Protein AF-A0A8H7EQF3-F1 (afdb_monomer)

Solvent-accessible surface area (backbone atoms only — not comparable to full-atom values): 12140 Å² total; per-residue (Å²): 138,87,85,81,88,79,87,83,80,88,86,84,87,80,86,74,84,78,80,74,85,72,78,84,71,79,76,75,72,82,80,76,74,78,85,70,60,71,65,60,58,51,53,53,58,68,66,58,78,75,72,80,76,78,84,76,86,76,83,73,84,68,79,76,74,74,71,75,77,72,74,62,64,40,78,34,61,59,63,44,91,59,38,65,74,70,53,60,59,74,91,61,88,68,81,68,72,68,86,88,62,79,80,84,77,78,70,81,83,76,74,84,77,82,78,64,86,75,76,59,67,35,64,18,30,70,60,57,76,56,50,28,73,65,71,72,52,78,92,41,31,29,29,64,67,49,60,58,44,50,78,70,34,64,79,48,67,69,36,92,62,49,61,77,87,73,75,75,75,78,74,81,125

pLDDT: mean 71.24, std 16.47, range [46.72, 96.62]

Foldseek 3Di:
DDDDDDDDDDDDDDPDPPPDPDPDDPPDDPPPPPPDDVVVVVVVVVPPCPPPPDDPDPPPPDPPPPPPPPLQFDFFAAPQPCCCVLPVDPPDPPPVPPPDDDPPDDDPPPPPPPDDPPSPGARWHFDPPLCCVVRVDHRGTHHPSCNVVLLVDCSNVVDPSHDHPDDPPPPPD

Structure (mmCIF, N/CA/C/O backbone):
data_AF-A0A8H7EQF3-F1
#
_entry.id   AF-A0A8H7EQF3-F1
#
loop_
_atom_site.group_PDB
_atom_site.id
_atom_site.type_symbol
_atom_site.label_atom_id
_atom_site.label_alt_id
_atom_site.label_comp_id
_atom_site.label_asym_id
_atom_site.label_entity_id
_atom_site.label_seq_id
_atom_site.pdbx_PDB_ins_code
_atom_site.Cartn_x
_atom_site.Cartn_y
_atom_site.Cartn_z
_atom_site.occupancy
_atom_site.B_iso_or_equiv
_atom_site.auth_seq_id
_atom_site.auth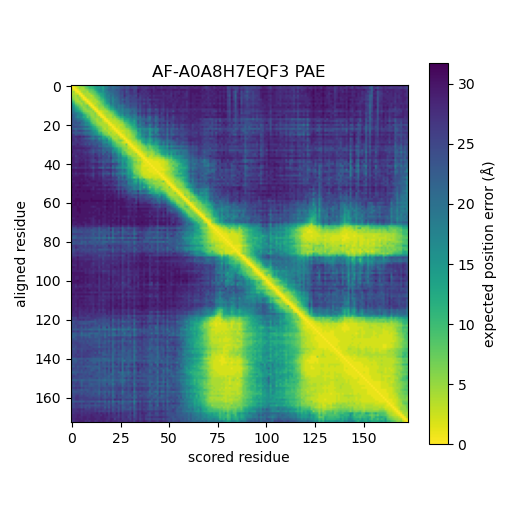_comp_id
_atom_site.auth_asym_id
_atom_site.auth_atom_id
_atom_site.pdbx_PDB_model_num
ATOM 1 N N . MET A 1 1 ? 1.003 -43.505 26.628 1.00 49.62 1 MET A N 1
ATOM 2 C CA . MET A 1 1 ? 1.418 -43.472 25.211 1.00 49.62 1 MET A CA 1
ATOM 3 C C . MET A 1 1 ? 2.391 -42.315 25.064 1.00 49.62 1 MET A C 1
ATOM 5 O O . MET A 1 1 ? 1.965 -41.175 25.166 1.00 49.62 1 MET A O 1
ATOM 9 N N . ALA A 1 2 ? 3.686 -42.621 24.997 1.00 50.00 2 ALA A N 1
ATOM 10 C CA . ALA A 1 2 ? 4.773 -41.649 24.915 1.00 50.00 2 ALA A CA 1
ATOM 11 C C . ALA A 1 2 ? 5.137 -41.437 23.440 1.00 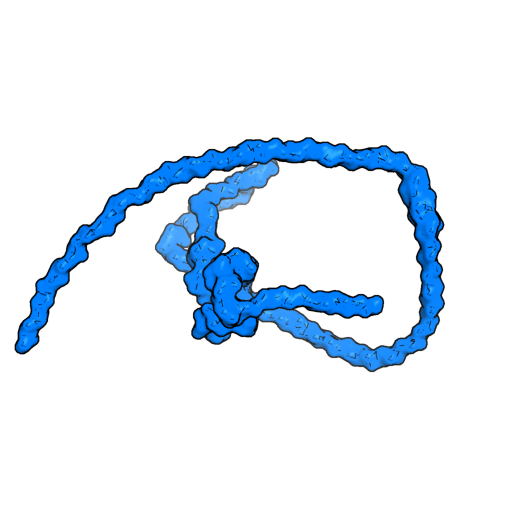50.00 2 ALA A C 1
ATOM 13 O O . ALA A 1 2 ? 5.317 -42.423 22.728 1.00 50.00 2 ALA A O 1
ATOM 14 N N . PHE A 1 3 ? 5.215 -40.184 22.992 1.00 50.00 3 PHE A N 1
ATOM 15 C CA . PHE A 1 3 ? 5.727 -39.831 21.668 1.00 50.00 3 PHE A CA 1
ATOM 16 C C . PHE A 1 3 ? 7.059 -39.106 21.832 1.00 50.00 3 PHE A C 1
ATOM 18 O O . PHE A 1 3 ? 7.161 -38.124 22.563 1.00 50.00 3 PHE A O 1
ATOM 25 N N . THR A 1 4 ? 8.065 -39.680 21.185 1.00 67.81 4 THR A N 1
ATOM 26 C CA . THR A 1 4 ? 9.474 -39.304 21.171 1.00 67.81 4 THR A CA 1
ATOM 27 C C . THR A 1 4 ? 9.726 -38.046 20.348 1.00 67.81 4 THR A C 1
ATOM 29 O O . THR A 1 4 ? 9.224 -37.910 19.232 1.00 67.81 4 THR A O 1
ATOM 32 N N . GLU A 1 5 ? 10.555 -37.168 20.907 1.00 66.50 5 GLU A N 1
ATOM 33 C CA . GLU A 1 5 ? 11.315 -36.135 20.207 1.00 66.50 5 GLU A CA 1
ATOM 34 C C . GLU A 1 5 ? 12.224 -36.800 19.164 1.00 66.50 5 GLU A C 1
ATOM 36 O O . GLU A 1 5 ? 12.899 -37.784 19.471 1.00 66.50 5 GLU A O 1
ATOM 41 N N . GLN A 1 6 ? 12.236 -36.290 17.930 1.00 62.06 6 GLN A N 1
ATOM 42 C CA . GLN A 1 6 ? 13.242 -36.685 16.952 1.00 62.06 6 GLN A CA 1
ATOM 43 C C . GLN A 1 6 ? 13.691 -35.498 16.102 1.00 62.06 6 GLN A C 1
ATOM 45 O O . GLN A 1 6 ? 12.893 -34.740 15.550 1.00 62.06 6 GLN A O 1
ATOM 50 N N . GLU A 1 7 ? 15.010 -35.373 16.096 1.00 61.22 7 GLU A N 1
ATOM 51 C CA . GLU A 1 7 ? 15.887 -34.393 15.480 1.00 61.22 7 GLU A CA 1
ATOM 52 C C . GLU A 1 7 ? 15.731 -34.298 13.957 1.00 61.22 7 GLU A C 1
ATOM 54 O O . GLU A 1 7 ? 15.491 -35.295 13.279 1.00 61.22 7 GLU A O 1
ATOM 59 N N . ALA A 1 8 ? 15.989 -33.105 13.414 1.00 59.69 8 ALA A N 1
ATOM 60 C CA . ALA A 1 8 ? 16.567 -32.949 12.080 1.00 59.69 8 ALA A CA 1
ATOM 61 C C . ALA A 1 8 ? 17.245 -31.575 11.973 1.00 59.69 8 ALA A C 1
ATOM 63 O O . ALA A 1 8 ? 16.662 -30.589 11.516 1.00 59.69 8 ALA A O 1
ATOM 64 N N 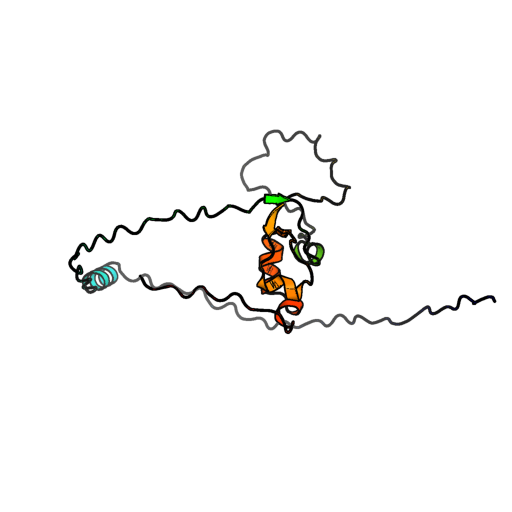. GLU A 1 9 ? 18.490 -31.524 12.444 1.00 61.84 9 GLU A N 1
ATOM 65 C CA . GLU A 1 9 ? 19.468 -30.517 12.047 1.00 61.84 9 GLU A CA 1
ATOM 66 C C . GLU A 1 9 ? 19.897 -30.703 10.583 1.00 61.84 9 GLU A C 1
ATOM 68 O O . GLU A 1 9 ? 19.785 -31.782 10.004 1.00 61.84 9 GLU A O 1
ATOM 73 N N . ALA A 1 10 ? 20.490 -29.628 10.058 1.00 60.91 10 ALA A N 1
ATOM 74 C CA . ALA A 1 10 ? 21.294 -29.541 8.845 1.00 60.91 10 ALA A CA 1
ATOM 75 C C . ALA A 1 10 ? 20.540 -29.637 7.511 1.00 60.91 10 ALA A C 1
ATOM 77 O O . ALA A 1 10 ? 20.104 -30.699 7.086 1.00 60.91 10 ALA A O 1
ATOM 78 N N . ASN A 1 11 ? 20.517 -28.518 6.773 1.00 59.94 11 ASN A N 1
ATOM 79 C CA . ASN A 1 11 ? 21.036 -28.533 5.405 1.00 59.94 11 ASN A CA 1
ATOM 80 C C . ASN A 1 11 ? 21.216 -27.131 4.790 1.00 59.94 11 ASN A C 1
ATOM 82 O O . ASN A 1 11 ? 20.268 -26.385 4.569 1.00 59.94 11 ASN A O 1
ATOM 86 N N . ASN A 1 12 ? 22.466 -26.909 4.383 1.00 58.47 12 ASN A N 1
ATOM 87 C CA . ASN A 1 12 ? 22.882 -26.349 3.098 1.00 58.47 12 ASN A CA 1
ATOM 88 C C . ASN A 1 12 ? 23.274 -24.861 2.992 1.00 58.47 12 ASN A C 1
ATOM 90 O O . ASN A 1 12 ? 22.495 -23.959 2.692 1.00 58.47 12 ASN A O 1
ATOM 94 N N . SER A 1 13 ? 24.583 -24.691 3.182 1.00 59.06 13 SER A N 1
ATOM 95 C CA . SER A 1 13 ? 25.528 -23.846 2.449 1.00 59.06 13 SER A CA 1
ATOM 96 C C . SER A 1 13 ? 25.159 -23.441 1.016 1.00 59.06 13 SER A C 1
ATOM 98 O O . SER A 1 13 ? 24.660 -24.248 0.239 1.00 59.06 13 SER A O 1
ATOM 100 N N . GLY A 1 14 ? 25.604 -22.243 0.618 1.00 52.31 14 GLY A N 1
ATOM 101 C CA . GLY A 1 14 ? 25.948 -21.975 -0.784 1.00 52.31 14 GLY A CA 1
ATOM 102 C C . GLY A 1 14 ? 25.258 -20.781 -1.435 1.00 52.31 14 GLY A C 1
ATOM 103 O O . GLY A 1 14 ? 24.737 -20.914 -2.536 1.00 52.31 14 GLY A O 1
ATOM 104 N N . PHE A 1 15 ? 25.284 -19.598 -0.815 1.00 46.72 15 PHE A N 1
ATOM 105 C CA . PHE A 1 15 ? 25.000 -18.369 -1.562 1.00 46.72 15 PHE A CA 1
ATOM 106 C C . PHE A 1 15 ? 26.279 -17.930 -2.284 1.00 46.72 15 PHE A C 1
ATOM 108 O O . PHE A 1 15 ? 27.111 -17.202 -1.746 1.00 46.72 15 PHE A O 1
ATOM 115 N N . LEU A 1 16 ? 26.462 -18.454 -3.497 1.00 58.66 16 LEU A N 1
ATOM 116 C CA . LEU A 1 16 ? 27.454 -17.961 -4.444 1.00 58.66 16 LEU A CA 1
ATOM 117 C C . LEU A 1 16 ? 27.101 -16.512 -4.798 1.00 58.66 16 LEU A C 1
ATOM 119 O O . LEU A 1 16 ? 26.011 -16.226 -5.294 1.00 58.66 16 LEU A O 1
ATOM 123 N N . ASN A 1 17 ? 28.035 -15.601 -4.535 1.00 49.31 17 ASN A N 1
ATOM 124 C CA . ASN A 1 17 ? 27.988 -14.226 -5.011 1.00 49.31 17 ASN A CA 1
ATOM 125 C C . ASN A 1 17 ? 28.114 -14.241 -6.540 1.00 49.31 17 ASN A C 1
ATOM 127 O O . ASN A 1 17 ? 29.217 -14.274 -7.078 1.00 49.31 17 ASN A O 1
ATOM 131 N N . ALA A 1 18 ? 26.981 -14.255 -7.240 1.00 54.28 18 ALA A N 1
ATOM 132 C CA . ALA A 1 18 ? 26.941 -13.992 -8.669 1.00 54.28 18 ALA A CA 1
ATOM 133 C C . ALA A 1 18 ? 27.216 -12.499 -8.887 1.00 54.28 18 ALA A C 1
ATOM 135 O O . ALA A 1 18 ? 26.337 -11.652 -8.712 1.00 54.28 18 ALA A O 1
ATOM 136 N N . THR A 1 19 ? 28.464 -12.181 -9.217 1.00 60.41 19 THR A N 1
ATOM 137 C CA . THR A 1 19 ? 28.880 -10.880 -9.735 1.00 60.41 19 THR A CA 1
ATOM 138 C C . THR A 1 19 ? 28.151 -10.662 -11.059 1.00 60.41 19 THR A C 1
ATOM 140 O O . THR A 1 19 ? 28.468 -11.287 -12.065 1.00 60.41 19 THR A O 1
ATOM 143 N N . PHE A 1 20 ? 27.101 -9.846 -11.040 1.00 56.44 20 PHE A N 1
ATOM 144 C CA . PHE A 1 20 ? 26.427 -9.403 -12.254 1.00 56.44 20 PHE A CA 1
ATOM 145 C C . PHE A 1 20 ? 27.286 -8.292 -12.862 1.00 56.44 20 PHE A C 1
ATOM 147 O O . PHE A 1 20 ? 27.318 -7.183 -12.327 1.00 56.44 20 PHE A O 1
ATOM 154 N N . ASP A 1 21 ? 27.993 -8.600 -13.948 1.00 61.75 21 ASP A N 1
ATOM 155 C CA . ASP A 1 21 ? 28.553 -7.595 -14.849 1.00 61.75 21 ASP A CA 1
ATOM 156 C C . ASP A 1 21 ? 27.387 -6.781 -15.421 1.00 61.75 21 ASP A C 1
ATOM 158 O O . ASP A 1 21 ? 26.613 -7.249 -16.259 1.00 61.75 21 ASP A O 1
ATOM 162 N N . ILE A 1 22 ? 27.200 -5.576 -14.885 1.00 67.88 22 ILE A N 1
ATOM 163 C CA . ILE A 1 22 ? 26.235 -4.613 -15.406 1.00 67.88 22 ILE A CA 1
ATOM 164 C C . ILE A 1 22 ? 26.918 -3.956 -16.609 1.00 67.88 22 ILE A C 1
ATOM 166 O O . ILE A 1 22 ? 27.929 -3.283 -16.403 1.00 67.88 22 ILE A O 1
ATOM 170 N N . PRO A 1 23 ? 26.406 -4.128 -17.842 1.00 63.78 23 PRO A N 1
ATOM 171 C CA . PRO A 1 23 ? 26.959 -3.436 -18.991 1.00 63.78 23 PRO A CA 1
ATOM 172 C C . PRO A 1 23 ? 26.861 -1.930 -18.753 1.00 63.78 23 PRO A C 1
ATOM 174 O O . PRO A 1 23 ? 25.801 -1.401 -18.403 1.00 63.78 23 PRO A O 1
ATOM 177 N N . GLU A 1 24 ? 28.001 -1.273 -18.915 1.00 64.31 24 GLU A N 1
ATOM 178 C CA . GLU A 1 24 ? 28.181 0.168 -18.880 1.00 64.31 24 GLU A CA 1
ATOM 179 C C . GLU A 1 24 ? 27.306 0.776 -19.985 1.00 64.31 24 GLU A C 1
ATOM 181 O O . GLU A 1 24 ? 27.653 0.792 -21.162 1.00 64.31 24 GLU A O 1
ATOM 186 N N . VAL A 1 25 ? 26.081 1.166 -19.626 1.00 60.94 25 VAL A N 1
ATOM 187 C CA . VAL A 1 25 ? 25.216 1.919 -20.529 1.00 60.94 25 VAL A CA 1
ATOM 188 C C . VAL A 1 25 ? 25.752 3.336 -20.567 1.00 60.94 25 VAL A C 1
ATOM 190 O O . VAL A 1 25 ? 25.573 4.100 -19.617 1.00 60.94 25 VAL A O 1
ATOM 193 N N . ASP A 1 26 ? 26.430 3.656 -21.667 1.00 54.41 26 ASP A N 1
ATOM 194 C CA . ASP A 1 26 ? 26.816 5.010 -22.036 1.00 54.41 26 ASP A CA 1
ATOM 195 C C . ASP A 1 26 ? 25.624 5.940 -21.822 1.00 54.41 26 ASP A C 1
ATOM 197 O O . ASP A 1 26 ? 24.609 5.909 -22.528 1.00 54.41 26 ASP A O 1
ATOM 201 N N . PHE A 1 27 ? 25.733 6.727 -20.754 1.00 57.56 27 PHE A N 1
ATOM 202 C CA . PHE A 1 27 ? 24.752 7.706 -20.344 1.00 57.56 27 PHE A CA 1
ATOM 203 C C . PHE A 1 27 ? 24.655 8.724 -21.473 1.00 57.56 27 PHE A C 1
ATOM 205 O O . PHE A 1 27 ? 25.551 9.548 -21.663 1.00 57.56 27 PHE A O 1
ATOM 212 N N . MET A 1 28 ? 23.590 8.590 -22.268 1.00 58.94 28 MET A N 1
ATOM 213 C CA . MET A 1 28 ? 23.356 9.405 -23.445 1.00 58.94 28 MET A CA 1
ATOM 214 C C . MET A 1 28 ? 23.569 10.881 -23.122 1.00 58.94 28 MET A C 1
ATOM 216 O O . MET A 1 28 ? 22.998 11.432 -22.178 1.00 58.94 28 MET A O 1
ATOM 220 N N . SER A 1 29 ? 24.425 11.457 -23.958 1.00 58.16 29 SER A N 1
ATOM 221 C CA . SER A 1 29 ? 24.794 12.858 -24.075 1.00 58.16 29 SER A CA 1
ATOM 222 C C . SER A 1 29 ? 23.672 13.816 -23.654 1.00 58.16 29 SER A C 1
ATOM 224 O O . SER A 1 29 ? 22.517 13.605 -24.042 1.00 58.16 29 SER A O 1
ATOM 226 N N . PRO A 1 30 ? 23.977 14.887 -22.896 1.00 59.22 30 PRO A N 1
ATOM 227 C CA . PRO A 1 30 ? 22.992 15.895 -22.539 1.00 59.22 30 PRO A CA 1
ATOM 228 C C . PRO A 1 30 ? 22.310 16.396 -23.811 1.00 59.22 30 PRO A C 1
ATOM 230 O O . PRO A 1 30 ? 22.964 16.915 -24.714 1.00 59.22 30 PRO A O 1
ATOM 233 N N . HIS A 1 31 ? 20.992 16.207 -23.880 1.00 53.00 31 HIS A N 1
ATOM 234 C CA . HIS A 1 31 ? 20.152 16.793 -24.913 1.00 53.00 31 HIS A CA 1
ATOM 235 C C . HIS A 1 31 ? 20.404 18.302 -24.910 1.00 53.00 31 HIS A C 1
ATOM 237 O O . HIS A 1 31 ? 19.925 19.029 -24.038 1.00 53.00 31 HIS A O 1
ATOM 243 N N . VAL A 1 32 ? 21.199 18.755 -25.876 1.00 56.03 32 VAL A N 1
ATOM 244 C CA . VAL A 1 32 ? 21.332 20.159 -26.231 1.00 56.03 32 VAL A CA 1
ATOM 245 C C . VAL A 1 32 ? 19.942 20.574 -26.682 1.00 56.03 32 VAL A C 1
ATOM 247 O O . VAL A 1 32 ? 19.474 20.159 -27.739 1.00 56.03 32 VAL A O 1
ATOM 250 N N . ILE A 1 33 ? 19.234 21.305 -25.826 1.00 61.47 33 ILE A N 1
ATOM 251 C CA . ILE A 1 33 ? 18.004 21.981 -26.220 1.00 61.47 33 ILE A CA 1
ATOM 252 C C . ILE A 1 33 ? 18.470 23.066 -27.195 1.00 61.47 33 ILE A C 1
ATOM 254 O O . ILE A 1 33 ? 19.210 23.952 -26.757 1.00 61.47 33 ILE A O 1
ATOM 258 N N . PRO A 1 34 ? 18.136 22.993 -28.497 1.00 62.66 34 PRO A N 1
ATOM 259 C CA . PRO A 1 34 ? 18.471 24.074 -29.406 1.00 62.66 34 PRO A CA 1
ATOM 260 C C . PRO A 1 34 ? 17.803 25.339 -28.866 1.00 62.66 34 PRO A C 1
ATOM 262 O O . PRO A 1 34 ? 16.591 25.359 -28.639 1.00 62.66 34 PRO A O 1
ATOM 265 N N . MET A 1 35 ? 18.608 26.366 -28.587 1.00 56.88 35 MET A N 1
ATOM 266 C CA . MET A 1 35 ? 18.095 27.708 -28.343 1.00 56.88 35 MET A CA 1
ATOM 267 C C . MET A 1 35 ? 17.504 28.192 -29.663 1.00 56.88 35 MET A C 1
ATOM 269 O O . MET A 1 35 ? 18.215 28.733 -30.498 1.00 56.88 35 MET A O 1
ATOM 273 N N . LEU A 1 36 ? 16.228 27.887 -29.885 1.00 59.72 36 LEU A N 1
ATOM 274 C CA . LEU A 1 36 ? 15.469 28.458 -30.986 1.00 59.72 36 LEU A CA 1
ATOM 275 C C . LEU A 1 36 ? 15.313 29.953 -30.714 1.00 59.72 36 LEU A C 1
ATOM 277 O O . LEU A 1 36 ? 14.921 30.352 -29.613 1.00 59.72 36 LEU A O 1
ATOM 281 N N . ASP A 1 37 ? 15.654 30.759 -31.713 1.00 71.12 37 ASP A N 1
ATOM 282 C CA . ASP A 1 37 ? 15.532 32.207 -31.661 1.00 71.12 37 ASP A CA 1
ATOM 283 C C . ASP A 1 37 ? 14.073 32.600 -31.391 1.00 71.12 37 ASP A C 1
ATOM 285 O O . ASP A 1 37 ? 13.129 32.046 -31.960 1.00 71.12 37 ASP A O 1
ATOM 289 N N . ASN A 1 38 ? 13.878 33.563 -30.485 1.00 76.38 38 ASN A N 1
ATOM 290 C CA . ASN A 1 38 ? 12.560 33.927 -29.951 1.00 76.38 38 ASN A CA 1
ATOM 291 C C . ASN A 1 38 ? 11.539 34.347 -31.031 1.00 76.38 38 ASN A C 1
ATOM 293 O O . ASN A 1 38 ? 10.336 34.325 -30.770 1.00 76.38 38 ASN A O 1
ATOM 297 N N . GLU A 1 39 ? 11.986 34.718 -32.232 1.00 80.81 39 GLU A N 1
ATOM 298 C CA . GLU A 1 39 ? 11.110 35.189 -33.308 1.00 80.81 39 GLU A CA 1
ATOM 299 C C . GLU A 1 39 ? 10.338 34.057 -34.007 1.00 80.81 39 GLU A C 1
ATOM 301 O O . GLU A 1 39 ? 9.150 34.222 -34.294 1.00 80.81 39 GLU A O 1
ATOM 306 N N . GLU A 1 40 ? 10.939 32.875 -34.199 1.00 75.56 40 GLU A N 1
ATOM 307 C CA . GLU A 1 40 ? 10.220 31.716 -34.762 1.00 75.56 40 GLU A CA 1
ATOM 308 C C . GLU A 1 40 ? 9.161 31.183 -33.793 1.00 75.56 40 GLU A C 1
ATOM 310 O O . GLU A 1 40 ? 8.074 30.767 -34.195 1.00 75.56 40 GLU A O 1
ATOM 315 N N . PHE A 1 41 ? 9.442 31.237 -32.491 1.00 74.50 41 PHE A N 1
ATOM 316 C CA . PHE A 1 41 ? 8.484 30.795 -31.485 1.00 74.50 41 PHE A CA 1
ATOM 317 C C . PHE A 1 41 ? 7.251 31.713 -31.423 1.00 74.50 41 PHE A C 1
ATOM 319 O O . PHE A 1 41 ? 6.124 31.240 -31.264 1.00 74.50 41 PHE A O 1
ATOM 326 N N . LEU A 1 42 ? 7.440 33.025 -31.602 1.00 75.44 42 LEU A N 1
ATOM 327 C CA . LEU A 1 42 ? 6.339 33.990 -31.644 1.00 75.44 42 LEU A CA 1
ATOM 328 C C . LEU A 1 42 ? 5.515 33.885 -32.937 1.00 75.44 42 LEU A C 1
ATOM 330 O O . LEU A 1 42 ? 4.290 34.009 -32.878 1.00 75.44 42 LEU A O 1
ATOM 334 N N . SER A 1 43 ? 6.138 33.591 -34.084 1.00 78.81 43 SER A N 1
ATOM 335 C CA . SER A 1 43 ? 5.403 33.361 -35.339 1.00 78.8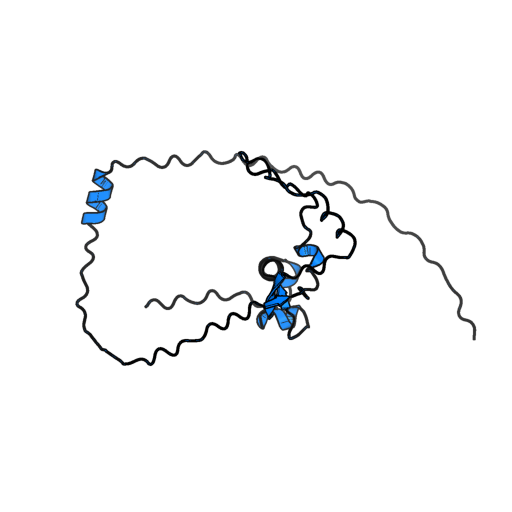1 43 SER A CA 1
ATOM 336 C C . SER A 1 43 ? 4.568 32.072 -35.288 1.00 78.81 43 SER A C 1
ATOM 338 O O . SER A 1 43 ? 3.430 32.041 -35.770 1.00 78.81 43 SER A O 1
ATOM 340 N N . PHE A 1 44 ? 5.074 31.037 -34.609 1.00 76.81 44 PHE A N 1
ATOM 341 C CA . PHE A 1 44 ? 4.336 29.803 -34.354 1.00 76.81 44 PHE A CA 1
ATOM 342 C C . PHE A 1 44 ? 3.117 30.035 -33.451 1.00 76.81 44 PHE A C 1
ATOM 344 O O . PHE A 1 44 ? 2.022 29.567 -33.765 1.00 76.81 44 PHE A O 1
ATOM 351 N N . LEU A 1 45 ? 3.267 30.803 -32.365 1.00 74.56 45 LEU A N 1
ATOM 352 C CA . LEU A 1 45 ? 2.140 31.160 -31.494 1.00 74.56 45 LEU A CA 1
ATOM 353 C C . LEU A 1 45 ? 1.097 32.037 -32.202 1.00 74.56 45 LEU A C 1
ATOM 355 O O . LEU A 1 45 ? -0.092 31.877 -31.946 1.00 74.56 45 LEU A O 1
ATOM 359 N N . SER A 1 46 ? 1.526 32.913 -33.111 1.00 74.88 46 SER A N 1
ATOM 360 C CA . SER A 1 46 ? 0.640 33.726 -33.957 1.00 74.88 46 SER A CA 1
ATOM 361 C C . SER A 1 46 ? -0.160 32.881 -34.961 1.00 74.88 46 SER A C 1
ATOM 363 O O . SER A 1 46 ? -1.311 33.187 -35.258 1.00 74.88 46 SER A O 1
ATOM 365 N N . SER A 1 47 ? 0.417 31.773 -35.440 1.00 77.25 47 SER A N 1
ATOM 366 C CA . SER A 1 47 ? -0.232 30.866 -36.402 1.00 77.25 47 SER A CA 1
ATOM 367 C C . SER A 1 47 ? -1.239 29.901 -35.758 1.00 77.25 47 SER A C 1
ATOM 369 O O . SER A 1 47 ? -2.006 29.239 -36.460 1.00 77.25 47 SER A O 1
ATOM 371 N N . LEU A 1 48 ? -1.259 29.801 -34.425 1.00 75.50 48 LEU A N 1
ATOM 372 C CA . LEU A 1 48 ? -2.284 29.076 -33.677 1.00 75.50 48 LEU A CA 1
ATOM 373 C C . LEU A 1 48 ? -3.559 29.922 -33.627 1.00 75.50 48 LEU A C 1
ATOM 375 O O . LEU A 1 48 ? -3.848 30.609 -32.649 1.00 75.50 48 LEU A O 1
ATOM 379 N N . ASP A 1 49 ? -4.328 29.832 -34.707 1.00 61.34 49 ASP A N 1
ATOM 380 C CA . ASP A 1 49 ? -5.632 30.463 -34.878 1.00 61.34 49 ASP A CA 1
ATOM 381 C C . ASP A 1 49 ? -6.671 29.780 -33.959 1.00 61.34 49 ASP A C 1
ATOM 383 O O . ASP A 1 49 ? -7.481 28.936 -34.356 1.00 61.34 49 ASP A O 1
ATOM 387 N N . ILE A 1 50 ? -6.584 30.073 -32.657 1.00 70.19 50 ILE A N 1
ATOM 388 C CA . ILE A 1 50 ? -7.537 29.618 -31.642 1.00 70.19 50 ILE A CA 1
ATOM 389 C C . ILE A 1 50 ? -8.781 30.487 -31.789 1.00 70.19 50 ILE A C 1
ATOM 391 O O . ILE A 1 50 ? -8.959 31.496 -31.108 1.00 70.19 50 ILE A O 1
ATOM 395 N N . GLN A 1 51 ? -9.652 30.071 -32.702 1.00 58.06 51 GLN A N 1
ATOM 396 C CA . GLN A 1 51 ? -10.989 30.624 -32.862 1.00 58.06 51 GLN A CA 1
ATOM 397 C C . GLN A 1 51 ? -11.703 30.656 -31.494 1.00 58.06 51 GLN A C 1
ATOM 399 O O . GLN A 1 51 ? -11.914 29.593 -30.893 1.00 58.06 51 GLN A O 1
ATOM 404 N N . PRO A 1 52 ? -12.104 31.835 -30.977 1.00 52.47 52 PRO A N 1
ATOM 405 C CA . PRO A 1 52 ? -12.917 31.915 -29.775 1.00 52.47 52 PRO A CA 1
ATOM 406 C C . PRO A 1 52 ? -14.300 31.349 -30.103 1.00 52.47 52 PRO A C 1
ATOM 408 O O . PRO A 1 52 ? -15.137 31.996 -30.729 1.00 52.47 52 PRO A O 1
ATOM 411 N N . MET A 1 53 ? -14.534 30.098 -29.707 1.00 56.19 53 MET A N 1
ATOM 412 C CA . MET A 1 53 ? -15.844 29.467 -29.819 1.00 56.19 53 MET A CA 1
ATOM 413 C C . MET A 1 53 ? -16.846 30.275 -28.993 1.00 56.19 53 MET A C 1
ATOM 415 O O . MET A 1 53 ? -16.797 30.286 -27.764 1.00 56.19 53 MET A O 1
ATOM 419 N N . SER A 1 54 ? -17.739 30.965 -29.702 1.00 54.72 54 SER A N 1
ATOM 420 C CA . SER A 1 54 ? -18.798 31.810 -29.161 1.00 54.72 54 SER A CA 1
ATOM 421 C C . SER A 1 54 ? -19.567 31.104 -28.043 1.00 54.72 54 SER A C 1
ATOM 423 O O . SER A 1 54 ? -20.167 30.042 -28.249 1.00 54.72 54 SER A O 1
ATOM 425 N N . GLU A 1 55 ? -19.566 31.727 -26.869 1.00 56.78 55 GLU A N 1
ATOM 426 C CA . GLU A 1 55 ? -20.283 31.301 -25.676 1.00 56.78 55 GLU A CA 1
ATOM 427 C C . GLU A 1 55 ? -21.798 31.302 -25.916 1.00 56.78 55 GLU A C 1
ATOM 429 O O . GLU A 1 55 ? -22.472 32.327 -25.836 1.00 56.78 55 GLU A O 1
ATOM 434 N N . LYS A 1 56 ? -22.377 30.123 -26.150 1.00 51.97 56 LYS A N 1
ATOM 435 C CA . LYS A 1 56 ? -23.812 29.913 -25.935 1.00 51.97 56 LYS A CA 1
ATOM 436 C C . LYS A 1 56 ? -24.015 29.484 -24.485 1.00 51.97 56 LYS A C 1
ATOM 438 O O . LYS A 1 56 ? -23.842 28.318 -24.128 1.00 51.97 56 LYS A O 1
ATOM 443 N N . MET A 1 57 ? -24.354 30.460 -23.642 1.00 52.34 57 MET A N 1
ATOM 444 C CA . MET A 1 57 ? -24.697 30.278 -22.230 1.00 52.34 57 MET A CA 1
ATOM 445 C C . MET A 1 57 ? -25.956 29.410 -22.083 1.00 52.34 57 MET A C 1
ATOM 447 O O . MET A 1 57 ? -27.078 29.905 -22.061 1.00 52.34 57 MET A O 1
ATOM 451 N N . VAL A 1 58 ? -25.773 28.099 -21.921 1.00 53.44 58 VAL A N 1
ATOM 452 C CA . VAL A 1 58 ? -26.814 27.195 -21.415 1.00 53.44 58 VAL A CA 1
ATOM 453 C C . VAL A 1 58 ? -26.555 26.967 -19.929 1.00 53.44 58 VAL A C 1
ATOM 455 O O . VAL A 1 58 ? -25.813 26.074 -19.511 1.00 53.44 58 VAL A O 1
ATOM 458 N N . THR A 1 59 ? -27.167 27.811 -19.103 1.00 51.44 59 THR A N 1
ATOM 459 C CA . THR A 1 59 ? -27.112 27.740 -17.640 1.00 51.44 59 THR A CA 1
ATOM 460 C C . THR A 1 59 ? -28.028 26.629 -17.122 1.00 51.44 59 THR A C 1
ATOM 462 O O . THR A 1 59 ? -29.052 26.859 -16.483 1.00 51.44 59 THR A O 1
ATOM 465 N N . THR A 1 60 ? -27.637 25.368 -17.331 1.00 52.16 60 THR A N 1
ATOM 466 C CA . THR A 1 60 ? -28.205 24.292 -16.508 1.00 52.16 60 THR A CA 1
ATOM 467 C C . THR A 1 60 ? -27.653 24.443 -15.094 1.00 52.16 60 THR A C 1
ATOM 469 O O . THR A 1 60 ? -26.459 24.250 -14.850 1.00 52.16 60 THR A O 1
ATOM 472 N N . LYS A 1 61 ? -28.523 24.822 -14.148 1.00 50.84 61 LYS A N 1
ATOM 473 C CA . LYS A 1 61 ? -28.246 24.864 -12.704 1.00 50.84 61 LYS A CA 1
ATOM 474 C C . LYS A 1 61 ? -27.968 23.444 -12.199 1.00 50.84 61 LYS A C 1
ATOM 476 O O . LYS A 1 61 ? -28.784 22.821 -11.527 1.00 50.84 61 LYS A O 1
ATOM 481 N N . LYS A 1 62 ? -26.796 22.902 -12.531 1.00 56.12 62 LYS A N 1
ATOM 482 C CA . LYS A 1 62 ? -26.265 21.690 -11.917 1.00 56.12 62 LYS A CA 1
ATOM 483 C C . LYS A 1 62 ? -25.931 22.048 -10.484 1.00 56.12 62 LYS A C 1
ATOM 485 O O . LYS A 1 62 ? -24.941 22.731 -10.226 1.00 56.12 62 LYS A O 1
ATOM 490 N N . MET A 1 63 ? -26.764 21.577 -9.559 1.00 55.94 63 MET A N 1
ATOM 491 C CA . MET A 1 63 ? -26.436 21.537 -8.143 1.00 55.94 63 MET A CA 1
ATOM 4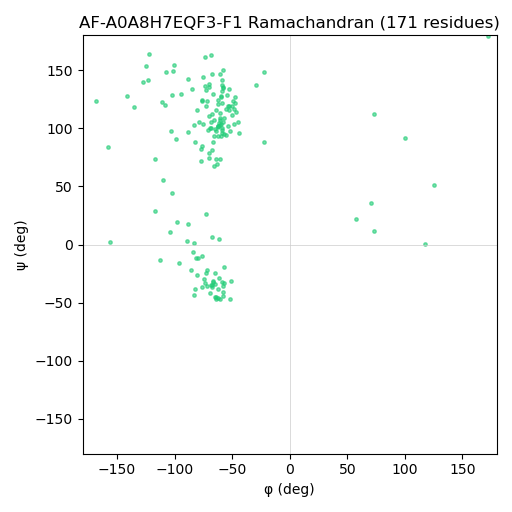92 C C . MET A 1 63 ? -25.051 20.912 -8.002 1.00 55.94 63 MET A C 1
ATOM 494 O O . MET A 1 63 ? -24.852 19.708 -8.182 1.00 55.94 63 MET A O 1
ATOM 498 N N . LYS A 1 64 ? -24.066 21.771 -7.746 1.00 58.84 64 LYS A N 1
ATOM 499 C CA . LYS A 1 64 ? -22.677 21.419 -7.493 1.00 58.84 64 LYS A CA 1
ATOM 500 C C . LYS A 1 64 ? -22.684 20.742 -6.130 1.00 58.84 64 LYS A C 1
ATOM 502 O O . LYS A 1 64 ? -22.401 21.375 -5.118 1.00 58.84 64 LYS A O 1
ATOM 507 N N . LYS A 1 65 ? -23.086 19.464 -6.091 1.00 60.03 65 LYS A N 1
ATOM 508 C CA . LYS A 1 65 ? -22.954 18.601 -4.919 1.00 60.03 65 LYS A CA 1
ATOM 509 C C . LYS A 1 65 ? -21.463 18.590 -4.637 1.00 60.03 65 LYS A C 1
ATOM 511 O O . LYS A 1 65 ? -20.711 17.889 -5.315 1.00 60.03 65 LYS A O 1
ATOM 516 N N . LYS A 1 66 ? -21.034 19.463 -3.718 1.00 57.81 66 LYS A N 1
ATOM 517 C CA . LYS A 1 66 ? -19.703 19.459 -3.126 1.00 57.81 66 LYS A CA 1
ATOM 518 C C . LYS A 1 66 ? -19.570 18.053 -2.573 1.00 57.81 66 LYS A C 1
ATOM 520 O O . LYS A 1 66 ? -20.0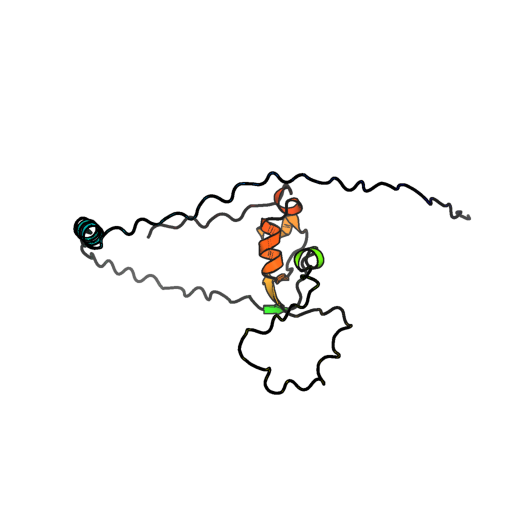81 17.751 -1.501 1.00 57.81 66 LYS A O 1
ATOM 525 N N . ARG A 1 67 ? -18.983 17.154 -3.368 1.00 54.41 67 ARG A N 1
ATOM 526 C CA . ARG A 1 67 ? -18.443 15.908 -2.860 1.00 54.41 67 ARG A CA 1
ATOM 527 C C . ARG A 1 67 ? -17.426 16.398 -1.857 1.00 54.41 67 ARG A C 1
ATOM 529 O O . ARG A 1 67 ? -16.373 16.888 -2.253 1.00 54.41 67 ARG A O 1
ATOM 536 N N . THR A 1 68 ? -17.816 16.398 -0.588 1.00 49.75 68 THR A N 1
ATOM 537 C CA . THR A 1 68 ? -16.898 16.472 0.528 1.00 49.75 68 THR A CA 1
ATOM 538 C C . THR A 1 68 ? -15.918 15.357 0.235 1.00 49.75 68 THR A C 1
ATOM 540 O O . THR A 1 68 ? -16.229 14.171 0.352 1.00 49.75 68 THR A O 1
ATOM 543 N N . PHE A 1 69 ? -14.783 15.739 -0.345 1.00 52.19 69 PHE A N 1
ATOM 544 C CA . PHE A 1 69 ? -13.658 14.860 -0.555 1.00 52.19 69 PHE A CA 1
ATOM 545 C C . PHE A 1 69 ? -13.183 14.591 0.860 1.00 52.19 69 PHE A C 1
ATOM 547 O O . PHE A 1 69 ? -12.377 15.334 1.406 1.00 52.19 69 PHE A O 1
ATOM 554 N N . SER A 1 70 ? -13.870 13.649 1.510 1.00 48.44 70 SER A N 1
ATOM 555 C CA . SER A 1 70 ? -13.649 13.268 2.885 1.00 48.44 70 SER A CA 1
ATOM 556 C C . SER A 1 70 ? -12.199 12.852 2.920 1.00 48.44 70 SER A C 1
ATOM 558 O O . SER A 1 70 ? -11.804 11.829 2.355 1.00 48.44 70 SER A O 1
ATOM 560 N N . SER A 1 71 ? -11.406 13.735 3.504 1.00 53.69 71 SER A N 1
ATOM 561 C CA . SER A 1 71 ? -10.016 13.575 3.853 1.00 53.69 71 SER A CA 1
ATOM 562 C C . SER A 1 71 ? -9.928 12.447 4.878 1.00 53.69 71 SER A C 1
ATOM 564 O O . SER A 1 71 ? -9.618 12.657 6.039 1.00 53.69 71 SER A O 1
ATOM 566 N N . ARG A 1 72 ? -10.187 11.204 4.452 1.00 67.56 72 ARG A N 1
ATOM 567 C CA . ARG A 1 72 ? -9.987 9.975 5.238 1.00 67.56 72 ARG A CA 1
ATOM 568 C C . ARG A 1 72 ? -8.500 9.638 5.390 1.00 67.56 72 ARG A C 1
ATOM 570 O O . ARG A 1 72 ? -8.132 8.472 5.506 1.00 67.56 72 ARG A O 1
ATOM 577 N N . ALA A 1 73 ? -7.640 10.649 5.316 1.00 73.50 73 ALA A N 1
ATOM 578 C CA . ALA A 1 73 ? -6.268 10.546 5.755 1.00 73.50 73 ALA A CA 1
ATOM 579 C C . ALA A 1 73 ? -6.296 10.775 7.266 1.00 73.50 73 ALA A C 1
ATOM 581 O O . ALA A 1 73 ? -6.476 11.898 7.725 1.00 73.50 73 ALA A O 1
ATOM 582 N N . SER A 1 74 ? -6.183 9.694 8.024 1.00 83.81 74 SER A N 1
ATOM 583 C CA . SER A 1 74 ? -6.017 9.749 9.474 1.00 83.81 74 SER A CA 1
ATOM 584 C C . SER A 1 74 ? -4.554 9.519 9.809 1.00 83.81 74 SER A C 1
ATOM 586 O O . SER A 1 74 ? -3.893 8.742 9.118 1.00 83.81 74 SER A O 1
ATOM 588 N N . LEU A 1 75 ? -4.067 10.112 10.891 1.00 88.88 75 LEU A N 1
ATOM 589 C CA . LEU A 1 75 ? -2.841 9.625 11.514 1.00 88.88 75 LEU A CA 1
ATOM 590 C C . LEU A 1 75 ? -3.128 8.270 12.173 1.00 88.88 75 LEU A C 1
ATOM 592 O O . LEU A 1 75 ? -4.217 8.049 12.703 1.00 88.88 75 LEU A O 1
ATOM 596 N N . GLY A 1 76 ? -2.206 7.324 12.034 1.00 89.31 76 GLY A N 1
ATOM 597 C CA . GLY A 1 76 ? -2.334 6.003 12.632 1.00 89.31 76 GLY A CA 1
ATOM 598 C C . GLY A 1 76 ? -1.248 5.034 12.185 1.00 89.31 76 GLY A C 1
ATOM 599 O O . GLY A 1 76 ? -0.372 5.361 11.384 1.00 89.31 76 GLY A O 1
ATOM 600 N N . ILE A 1 77 ? -1.313 3.815 12.710 1.00 90.19 77 ILE A N 1
ATOM 601 C CA . ILE A 1 77 ? -0.331 2.764 12.437 1.00 90.19 77 ILE A CA 1
ATOM 602 C C . ILE A 1 77 ? -0.699 2.040 11.139 1.00 90.19 77 ILE A C 1
ATOM 604 O O . ILE A 1 77 ? -1.853 1.665 10.913 1.00 90.19 77 ILE A O 1
ATOM 608 N N . CYS A 1 78 ? 0.293 1.833 10.274 1.00 92.38 78 CYS A N 1
ATOM 609 C CA . CYS A 1 78 ? 0.122 1.052 9.056 1.00 92.38 78 CYS A CA 1
ATOM 610 C C . CYS A 1 78 ? -0.012 -0.439 9.395 1.00 92.38 78 CYS A C 1
ATOM 612 O O . CYS A 1 78 ? 0.897 -1.023 9.978 1.00 92.38 78 CYS A O 1
ATOM 614 N N . LYS A 1 79 ? -1.112 -1.066 8.970 1.00 92.62 79 LYS A N 1
ATOM 615 C CA . LYS A 1 79 ? -1.390 -2.503 9.145 1.00 92.62 79 LYS A CA 1
ATOM 616 C C . LYS A 1 79 ? -1.049 -3.342 7.904 1.00 92.62 79 LYS A C 1
ATOM 618 O O . LYS A 1 79 ? -1.588 -4.424 7.721 1.00 92.62 79 LYS A O 1
ATOM 623 N N . HIS A 1 80 ? -0.209 -2.834 7.000 1.00 90.56 80 HIS A N 1
ATOM 624 C CA . HIS A 1 80 ? 0.147 -3.568 5.782 1.00 90.56 80 HIS A CA 1
ATOM 625 C C . HIS A 1 80 ? 1.088 -4.748 6.111 1.00 90.56 80 HIS A C 1
ATOM 627 O O . HIS A 1 80 ? 2.095 -4.517 6.780 1.00 90.56 80 HIS A O 1
ATOM 633 N N . PRO A 1 81 ? 0.858 -5.978 5.610 1.00 89.38 81 PRO A N 1
ATOM 634 C CA . PRO A 1 81 ? 1.675 -7.147 5.965 1.00 89.38 81 PRO A CA 1
ATOM 635 C C . PRO A 1 81 ? 3.142 -6.984 5.549 1.00 89.38 81 PRO A C 1
ATOM 637 O O . PRO A 1 81 ? 4.053 -7.291 6.308 1.00 89.38 81 PRO A O 1
ATOM 640 N N . LYS A 1 82 ? 3.388 -6.383 4.378 1.00 89.12 82 LYS A N 1
ATOM 641 C CA . LYS A 1 82 ? 4.742 -6.038 3.916 1.00 89.12 82 LYS A CA 1
ATOM 642 C C . LYS A 1 82 ? 5.225 -4.657 4.373 1.00 89.12 82 LYS A C 1
ATOM 644 O O . LYS A 1 82 ? 6.122 -4.090 3.757 1.00 89.12 82 LYS A O 1
ATOM 649 N N . HIS A 1 83 ? 4.603 -4.051 5.392 1.00 85.88 83 HIS A N 1
ATOM 650 C CA . HIS A 1 83 ? 4.972 -2.699 5.830 1.00 85.88 83 HIS A CA 1
ATOM 651 C C . HIS A 1 83 ? 6.443 -2.610 6.226 1.00 85.88 83 HIS A C 1
ATOM 653 O O . HIS A 1 83 ? 7.112 -1.672 5.812 1.00 85.88 83 HIS A O 1
ATOM 659 N N . THR A 1 84 ? 6.950 -3.590 6.971 1.00 83.00 84 THR A N 1
ATOM 660 C CA . THR A 1 84 ? 8.354 -3.656 7.397 1.00 83.00 84 THR A CA 1
ATOM 661 C C . THR A 1 84 ? 9.295 -3.715 6.197 1.00 83.00 84 THR A C 1
ATOM 663 O O . THR A 1 84 ? 10.215 -2.910 6.121 1.00 83.00 84 THR A O 1
ATOM 666 N N . VAL A 1 85 ? 8.998 -4.571 5.214 1.00 85.25 85 VAL A N 1
ATOM 667 C CA . VAL A 1 85 ? 9.762 -4.733 3.962 1.00 85.25 85 VAL A CA 1
ATOM 668 C C . VAL A 1 85 ? 9.764 -3.449 3.130 1.00 85.25 85 VAL A C 1
ATOM 670 O O . VAL A 1 85 ? 10.797 -2.990 2.657 1.00 85.25 85 VAL A O 1
ATOM 673 N N . TYR A 1 86 ? 8.600 -2.822 2.963 1.00 83.56 86 TYR A N 1
ATOM 674 C CA . TYR A 1 86 ? 8.467 -1.595 2.179 1.00 83.56 86 TYR A CA 1
ATOM 675 C C . TYR A 1 86 ? 9.004 -0.365 2.879 1.00 83.56 86 TYR A C 1
ATOM 677 O O . TYR A 1 86 ? 9.388 0.608 2.233 1.00 83.56 86 TYR A O 1
ATOM 685 N N . ARG A 1 87 ? 8.947 -0.358 4.203 1.00 75.00 87 ARG A N 1
ATOM 686 C CA . ARG A 1 87 ? 9.406 0.778 4.962 1.00 75.00 87 ARG A CA 1
ATOM 687 C C . ARG A 1 87 ? 10.885 0.706 5.214 1.00 75.00 87 ARG A C 1
ATOM 689 O O . ARG A 1 87 ? 11.350 1.814 5.440 1.00 75.00 87 ARG A O 1
ATOM 696 N N . GLN A 1 88 ? 11.533 -0.484 5.150 1.00 69.81 88 GLN A N 1
ATOM 697 C CA . GLN A 1 88 ? 12.981 -0.714 5.316 1.00 69.81 88 GLN A CA 1
ATOM 698 C C . GLN A 1 88 ? 13.686 0.589 5.011 1.00 69.81 88 GLN A C 1
ATOM 700 O O . GLN A 1 88 ? 13.908 0.948 3.848 1.00 69.81 88 GLN A O 1
ATOM 705 N N . LEU A 1 89 ? 13.814 1.392 6.073 1.00 56.22 89 LEU A N 1
ATOM 706 C CA . LEU A 1 89 ? 14.312 2.733 5.899 1.00 56.22 89 LEU A CA 1
ATOM 707 C C . LEU A 1 89 ? 15.754 2.489 5.496 1.00 56.22 89 LEU A C 1
ATOM 709 O O . LEU A 1 89 ? 16.345 1.513 5.976 1.00 56.22 89 LEU A O 1
ATOM 713 N N . PRO A 1 90 ? 16.340 3.339 4.645 1.00 50.59 90 PRO A N 1
ATOM 714 C CA . PRO A 1 90 ? 17.785 3.403 4.635 1.00 50.59 90 PRO A CA 1
ATOM 715 C C . PRO A 1 90 ? 18.204 3.480 6.106 1.00 50.59 90 PRO A C 1
ATOM 717 O O . PRO A 1 90 ? 17.860 4.429 6.808 1.00 50.59 90 PRO A O 1
ATOM 720 N N . THR A 1 91 ? 18.890 2.450 6.600 1.00 51.19 91 THR A N 1
ATOM 721 C CA . THR A 1 91 ? 19.405 2.341 7.976 1.00 51.19 91 THR A CA 1
ATOM 722 C C . THR A 1 91 ? 20.405 3.450 8.300 1.00 51.19 91 THR A C 1
ATOM 724 O O . THR A 1 91 ? 20.974 3.509 9.382 1.00 51.19 91 THR A O 1
ATOM 727 N N . LYS A 1 92 ? 20.597 4.378 7.366 1.00 47.47 92 LYS A N 1
ATOM 728 C CA . LYS A 1 92 ? 21.409 5.561 7.479 1.00 47.47 92 LYS A CA 1
ATOM 729 C C . LYS A 1 92 ? 20.482 6.742 7.698 1.00 47.47 92 LYS A C 1
ATOM 731 O O . LYS A 1 92 ? 19.946 7.340 6.766 1.00 47.47 92 LYS A O 1
ATOM 736 N N . GLN A 1 93 ? 20.355 7.092 8.971 1.00 54.41 93 GLN A N 1
ATOM 737 C CA . GLN A 1 93 ? 20.337 8.488 9.362 1.00 54.41 93 GLN A CA 1
ATOM 738 C C . GLN A 1 93 ? 21.438 9.230 8.597 1.00 54.41 93 GLN A C 1
ATOM 740 O O . GLN A 1 93 ? 22.604 9.213 8.966 1.00 54.41 93 GLN A O 1
ATOM 745 N N . LEU A 1 94 ? 21.072 9.849 7.488 1.00 52.09 94 LEU A N 1
ATOM 746 C CA . LEU A 1 94 ? 21.853 10.900 6.873 1.00 52.09 94 LEU A CA 1
ATOM 747 C C . LEU A 1 94 ? 20.957 12.122 6.927 1.00 52.09 94 LEU A C 1
ATOM 749 O O . LEU A 1 94 ? 20.404 12.581 5.932 1.00 52.09 94 LEU A O 1
ATOM 753 N N . SER A 1 95 ? 20.825 12.663 8.138 1.00 51.88 95 SER A N 1
ATOM 754 C CA . SER A 1 95 ? 20.712 14.103 8.288 1.00 51.88 95 SER A CA 1
ATOM 755 C C . SER A 1 95 ? 22.002 14.702 7.726 1.00 51.88 95 SER A C 1
ATOM 757 O O . SER A 1 95 ? 22.885 15.120 8.468 1.00 51.88 95 SER A O 1
ATOM 759 N N . THR A 1 96 ? 22.170 14.706 6.404 1.00 53.78 96 THR A N 1
ATOM 760 C CA . THR A 1 96 ? 23.101 15.647 5.803 1.00 53.78 96 THR A CA 1
ATOM 761 C C . THR A 1 96 ? 22.541 17.009 6.187 1.00 53.78 96 THR A C 1
ATOM 763 O O . THR A 1 96 ? 21.406 17.312 5.789 1.00 53.78 96 THR A O 1
ATOM 766 N N . PRO A 1 97 ? 23.235 17.795 7.028 1.00 55.22 97 PRO A N 1
ATOM 767 C CA . PRO A 1 97 ? 22.752 19.115 7.376 1.00 55.22 97 PRO A CA 1
ATOM 768 C C . PRO A 1 97 ? 22.524 19.860 6.064 1.00 55.22 97 PRO A C 1
ATOM 770 O O . PRO A 1 97 ? 23.391 19.869 5.187 1.00 55.22 97 PRO A O 1
ATOM 773 N N . ARG A 1 98 ? 21.335 20.451 5.896 1.00 63.91 98 ARG A N 1
ATOM 774 C CA . ARG A 1 98 ? 21.130 21.418 4.816 1.00 63.91 98 ARG A CA 1
ATOM 775 C C . ARG A 1 98 ? 22.245 22.452 4.965 1.00 63.91 98 ARG A C 1
ATOM 777 O O . ARG A 1 98 ? 22.330 23.102 6.007 1.00 63.91 98 ARG A O 1
ATOM 784 N N . ARG A 1 99 ? 23.137 22.531 3.971 1.00 65.00 99 ARG A N 1
ATOM 785 C CA . ARG A 1 99 ? 24.269 23.465 3.969 1.00 65.00 99 ARG A CA 1
ATOM 786 C C . ARG A 1 99 ? 23.747 24.863 4.315 1.00 65.00 99 ARG A C 1
ATOM 788 O O . ARG A 1 99 ? 22.847 25.358 3.644 1.00 65.00 99 ARG A O 1
ATOM 795 N N . GLY A 1 100 ? 24.299 25.472 5.365 1.00 66.69 100 GLY A N 1
ATOM 796 C CA . GLY A 1 100 ? 24.158 26.910 5.616 1.00 66.69 100 GLY A CA 1
ATOM 797 C C . GLY A 1 100 ? 23.452 27.358 6.898 1.00 66.69 100 GLY A C 1
ATOM 798 O O . GLY A 1 100 ? 23.371 28.564 7.114 1.00 66.69 100 GLY A O 1
ATOM 799 N N . ARG A 1 101 ? 22.971 26.473 7.783 1.00 66.38 101 ARG A N 1
ATOM 800 C CA . ARG A 1 101 ? 22.557 26.898 9.138 1.00 66.38 101 ARG A CA 1
ATOM 801 C C . ARG A 1 101 ? 23.075 25.947 10.219 1.00 66.38 101 ARG A C 1
ATOM 803 O O . ARG A 1 101 ? 22.662 24.788 10.224 1.00 66.38 101 ARG A O 1
ATOM 810 N N . PRO A 1 102 ? 23.919 26.422 11.156 1.00 65.00 102 PRO A N 1
ATOM 811 C CA . PRO A 1 102 ? 24.139 25.726 12.417 1.00 65.00 102 PRO A CA 1
ATOM 812 C C . PRO A 1 102 ? 22.775 25.463 13.071 1.00 65.00 102 PRO A C 1
ATOM 814 O O . PRO A 1 102 ? 21.941 26.379 13.090 1.00 65.00 102 PRO A O 1
ATOM 817 N N . PRO A 1 103 ? 22.497 24.249 13.573 1.00 65.12 103 PRO A N 1
ATOM 818 C CA . PRO A 1 103 ? 21.272 23.993 14.314 1.00 65.12 103 PRO A CA 1
ATOM 819 C C .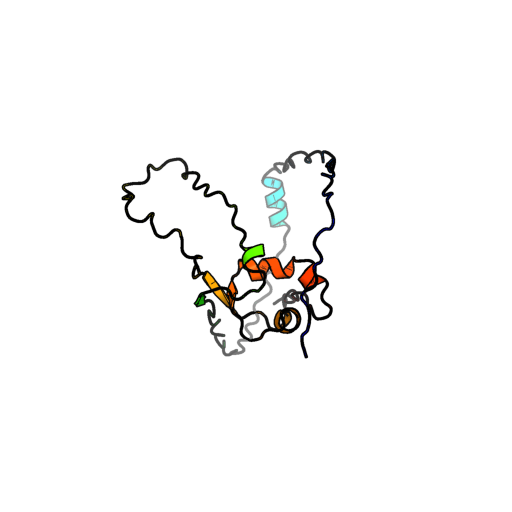 PRO A 1 103 ? 21.269 24.908 15.542 1.00 65.12 103 PRO A C 1
ATOM 821 O O . PRO A 1 103 ? 22.052 24.727 16.472 1.00 65.12 103 PRO A O 1
ATOM 824 N N . LYS A 1 104 ? 20.427 25.946 15.524 1.00 60.81 104 LYS A N 1
ATOM 825 C CA . LYS A 1 104 ? 20.244 26.839 16.670 1.00 60.81 104 LYS A CA 1
ATOM 826 C C . LYS A 1 104 ? 19.649 26.022 17.823 1.00 60.81 104 LYS A C 1
ATOM 828 O O . LYS A 1 104 ? 18.445 25.807 17.862 1.00 60.81 104 LYS A O 1
ATOM 833 N N . GLY A 1 105 ? 20.501 25.577 18.745 1.00 61.62 105 GLY A N 1
ATOM 834 C CA . GLY A 1 105 ? 20.116 25.224 20.113 1.00 61.62 105 GLY A CA 1
ATOM 835 C C . GLY A 1 105 ? 19.276 23.958 20.310 1.00 61.62 105 GLY A C 1
ATOM 836 O O . GLY A 1 105 ? 18.445 23.940 21.216 1.00 61.62 105 GLY A O 1
ATOM 837 N N . THR A 1 106 ? 19.476 22.887 19.536 1.00 58.97 106 THR A N 1
ATOM 838 C CA . THR A 1 106 ? 18.863 21.587 19.870 1.00 58.97 106 THR A CA 1
ATOM 839 C C . THR A 1 106 ? 19.520 21.007 21.123 1.00 58.97 106 THR A C 1
ATOM 841 O O . THR A 1 106 ? 20.624 20.467 21.066 1.00 58.97 106 THR A O 1
ATOM 844 N N . LYS A 1 107 ? 18.845 21.153 22.268 1.00 58.41 107 LYS A N 1
ATOM 845 C CA . LYS A 1 107 ? 19.222 20.538 23.546 1.00 58.41 107 LYS A CA 1
ATOM 846 C C . LYS A 1 107 ? 19.241 19.013 23.379 1.00 58.41 107 LYS A C 1
ATOM 848 O O . LYS A 1 107 ? 18.251 18.429 22.953 1.00 58.41 107 LYS A O 1
ATOM 853 N N . ALA A 1 108 ? 20.350 18.372 23.737 1.00 58.03 108 ALA A N 1
ATOM 854 C CA . ALA A 1 108 ? 20.605 16.940 23.540 1.00 58.03 108 ALA A CA 1
ATOM 855 C C . ALA A 1 108 ? 19.727 15.982 24.385 1.00 58.03 108 ALA A C 1
ATOM 857 O O . ALA A 1 108 ? 19.951 14.775 24.371 1.00 58.03 108 ALA A O 1
ATOM 858 N N . ALA A 1 109 ? 18.729 16.486 25.118 1.00 55.31 109 ALA A N 1
ATOM 859 C CA . ALA A 1 109 ? 17.982 15.713 26.114 1.00 55.31 109 ALA A CA 1
ATOM 860 C C . ALA A 1 109 ? 16.808 14.873 25.558 1.00 55.31 109 ALA A C 1
ATOM 862 O O . ALA A 1 109 ? 16.243 14.082 26.303 1.00 55.31 109 ALA A O 1
ATOM 863 N N . GLU A 1 110 ? 16.451 14.976 24.271 1.00 55.31 110 GLU A N 1
ATOM 864 C CA . GLU A 1 110 ? 15.336 14.206 23.668 1.00 55.31 110 GLU A CA 1
ATOM 865 C C . GLU A 1 110 ? 15.771 13.011 22.791 1.00 55.31 110 GLU A C 1
ATOM 867 O O . GLU A 1 110 ? 14.952 12.401 22.105 1.00 55.31 110 GLU A O 1
ATOM 872 N N . LEU A 1 111 ? 17.050 12.616 22.804 1.00 55.66 111 LEU A N 1
ATOM 873 C CA . LEU A 1 111 ? 17.550 11.515 21.957 1.00 55.66 111 LEU A CA 1
ATOM 874 C C . LEU A 1 111 ? 17.333 10.095 22.529 1.00 55.66 111 LEU A C 1
ATOM 876 O O . LEU A 1 111 ? 17.687 9.112 21.877 1.00 55.66 111 LEU A O 1
ATOM 880 N N . HIS A 1 112 ? 16.698 9.957 23.697 1.00 47.75 112 HIS A N 1
ATOM 881 C CA . HIS A 1 112 ? 16.475 8.671 24.380 1.00 47.75 112 HIS A CA 1
ATOM 882 C C . HIS A 1 112 ? 15.043 8.112 24.241 1.00 47.75 112 HIS A C 1
ATOM 884 O O . HIS A 1 112 ? 14.478 7.596 25.198 1.00 47.75 112 HIS A O 1
ATOM 890 N N . LEU A 1 113 ? 14.464 8.144 23.035 1.00 50.91 113 LEU A N 1
ATOM 891 C CA . LEU A 1 113 ? 13.233 7.398 22.696 1.00 50.91 113 LEU A CA 1
ATOM 892 C C . LEU A 1 113 ? 13.452 6.339 21.594 1.00 50.91 113 LEU A C 1
ATOM 894 O O . LEU A 1 113 ? 12.560 6.011 20.816 1.00 50.91 113 LEU A O 1
ATOM 898 N N . SER A 1 114 ? 14.666 5.799 21.491 1.00 46.97 114 SER A N 1
ATOM 899 C CA . SER A 1 114 ? 15.110 4.926 20.398 1.00 46.97 114 SER A CA 1
ATOM 900 C C . SER A 1 114 ? 15.305 3.471 20.839 1.00 46.97 114 SER A C 1
ATOM 902 O O . SER A 1 114 ? 16.384 2.918 20.669 1.00 46.97 114 SER A O 1
ATOM 904 N N . LYS A 1 115 ? 14.286 2.820 21.422 1.00 49.12 115 LYS A N 1
ATOM 905 C CA . LYS A 1 115 ? 14.334 1.354 21.652 1.00 49.12 115 LYS A CA 1
ATOM 906 C C . LYS A 1 115 ? 12.992 0.633 21.773 1.00 49.12 115 LYS A C 1
ATOM 908 O O . LYS A 1 115 ? 12.983 -0.580 21.943 1.00 49.12 115 LYS A O 1
ATOM 913 N N . THR A 1 116 ? 11.864 1.322 21.631 1.00 48.69 116 THR A N 1
ATOM 914 C CA . THR A 1 116 ? 10.600 0.643 21.329 1.00 48.69 116 THR A CA 1
ATOM 915 C C . THR A 1 116 ? 10.476 0.528 19.810 1.00 48.69 116 THR A C 1
ATOM 917 O O . THR A 1 116 ? 10.922 1.437 19.102 1.00 48.69 116 THR A O 1
ATOM 920 N N . PRO A 1 117 ? 9.935 -0.577 19.261 1.00 55.94 117 PRO A N 1
ATOM 921 C CA . PRO A 1 117 ? 9.613 -0.641 17.844 1.00 55.94 117 PRO A CA 1
ATOM 922 C C . PRO A 1 117 ? 8.630 0.494 17.571 1.00 55.94 117 PRO A C 1
ATOM 924 O O . PRO A 1 117 ? 7.462 0.405 17.933 1.00 55.94 117 PRO A O 1
ATOM 927 N N . LEU A 1 118 ? 9.147 1.596 17.021 1.00 56.09 118 LEU A N 1
ATOM 928 C CA . LEU A 1 118 ? 8.414 2.821 16.750 1.00 56.09 118 LEU A CA 1
ATOM 929 C C . LEU A 1 118 ? 7.241 2.463 15.845 1.00 56.09 118 LEU A C 1
ATOM 931 O O . LEU A 1 118 ? 7.362 2.425 14.616 1.00 56.09 118 LEU A O 1
ATOM 935 N N . THR A 1 119 ? 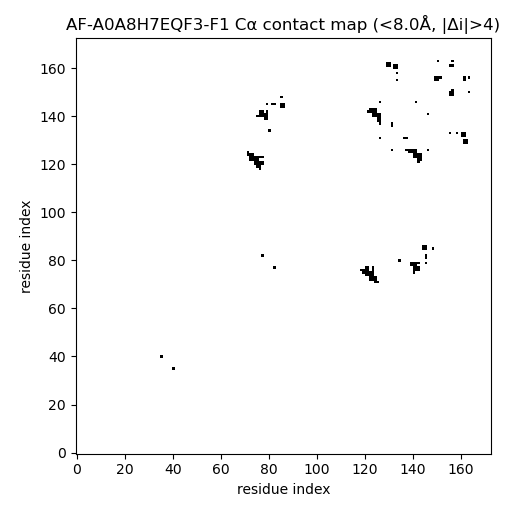6.086 2.236 16.461 1.00 65.38 119 THR A N 1
ATOM 936 C CA . THR A 1 119 ? 4.776 2.347 15.839 1.00 65.38 119 THR A CA 1
ATOM 937 C C . THR A 1 119 ? 4.590 3.816 15.490 1.00 65.38 119 THR A C 1
ATOM 939 O O . THR A 1 119 ? 3.830 4.536 16.127 1.00 65.38 119 THR A O 1
ATOM 942 N N . LEU A 1 120 ? 5.386 4.292 14.527 1.00 75.12 120 LEU A N 1
ATOM 943 C CA . LEU A 1 120 ? 5.365 5.668 14.080 1.00 75.12 120 LEU A CA 1
ATOM 944 C C . LEU A 1 120 ? 3.984 5.886 13.479 1.00 75.12 120 LEU A C 1
ATOM 946 O O . LEU A 1 120 ? 3.633 5.236 12.489 1.00 75.12 120 LEU A O 1
ATOM 950 N N . GLU A 1 121 ? 3.203 6.766 14.086 1.00 81.81 121 GLU A N 1
ATOM 951 C CA . GLU A 1 121 ? 1.951 7.189 13.491 1.00 81.81 121 GLU A CA 1
ATOM 952 C C . GLU A 1 121 ? 2.266 7.881 12.164 1.00 81.81 121 GLU A C 1
ATOM 954 O O . GLU A 1 121 ? 3.086 8.795 12.074 1.00 81.81 121 GLU A O 1
ATOM 959 N N . MET A 1 122 ? 1.656 7.390 11.093 1.00 86.38 122 MET A N 1
ATOM 960 C CA . MET A 1 122 ? 1.822 7.919 9.747 1.00 86.38 122 MET A CA 1
ATOM 961 C C . MET A 1 122 ? 0.461 8.321 9.201 1.00 86.38 122 MET A C 1
ATOM 963 O O . MET A 1 122 ? -0.582 7.882 9.683 1.00 86.38 122 MET A O 1
ATOM 967 N N . THR A 1 123 ? 0.455 9.119 8.137 1.00 90.00 123 THR A N 1
ATOM 968 C CA . THR A 1 123 ? -0.767 9.335 7.365 1.00 90.00 123 THR A CA 1
ATOM 969 C C . THR A 1 123 ? -1.169 8.019 6.703 1.00 90.00 123 THR A C 1
ATOM 971 O O . THR A 1 123 ? -0.538 7.532 5.759 1.00 90.00 123 THR A O 1
ATOM 974 N N . VAL A 1 124 ? -2.222 7.412 7.235 1.00 93.00 124 VAL A N 1
ATOM 975 C CA . VAL A 1 124 ? -2.789 6.167 6.735 1.00 93.00 124 VAL A CA 1
ATOM 976 C C . VAL A 1 124 ? -4.113 6.431 6.033 1.00 93.00 124 VAL A C 1
ATOM 978 O O . VAL A 1 124 ? -4.857 7.361 6.355 1.00 93.00 124 VAL A O 1
ATOM 981 N N . ARG A 1 125 ? -4.394 5.604 5.032 1.00 91.62 125 ARG A N 1
ATOM 982 C CA . ARG A 1 125 ? -5.632 5.600 4.254 1.00 91.62 125 ARG A CA 1
ATOM 983 C C . ARG A 1 125 ? -6.247 4.203 4.306 1.00 91.62 125 ARG A C 1
ATOM 985 O O . ARG A 1 125 ? -5.506 3.236 4.487 1.00 91.62 125 ARG A O 1
ATOM 992 N N . PRO A 1 126 ? -7.573 4.069 4.156 1.00 93.19 126 PRO A N 1
ATOM 993 C CA . PRO A 1 126 ? -8.174 2.753 3.978 1.00 93.19 126 PRO A CA 1
ATOM 994 C C . PRO A 1 126 ? -7.587 2.073 2.735 1.00 93.19 126 PRO A C 1
ATOM 996 O O . PRO A 1 126 ? -7.333 2.739 1.724 1.00 93.19 126 PRO A O 1
ATOM 999 N N . LEU A 1 127 ? -7.366 0.762 2.821 1.00 92.44 127 LEU A N 1
ATOM 1000 C CA . LEU A 1 127 ? -6.936 -0.037 1.680 1.00 92.44 127 LEU A CA 1
ATOM 1001 C C . LEU A 1 127 ? -7.960 0.095 0.535 1.00 92.44 127 LEU A C 1
ATOM 1003 O O . LEU A 1 127 ? -9.166 0.029 0.776 1.00 92.44 127 LEU A O 1
ATOM 1007 N N . PRO A 1 128 ? -7.525 0.301 -0.720 1.00 92.00 128 PRO A N 1
ATOM 1008 C CA . PRO A 1 128 ? -8.433 0.246 -1.855 1.00 92.00 128 PRO A CA 1
ATOM 1009 C C . PRO A 1 128 ? -9.111 -1.121 -1.954 1.00 92.00 128 PRO A C 1
ATOM 1011 O O . PRO A 1 128 ? -8.430 -2.143 -1.908 1.00 92.00 128 PRO A O 1
ATOM 1014 N N . LYS A 1 129 ? -10.420 -1.133 -2.231 1.00 92.75 129 LYS A N 1
ATOM 1015 C CA . LYS A 1 129 ? -11.218 -2.366 -2.384 1.00 92.75 129 LYS A CA 1
ATOM 1016 C C . LYS A 1 129 ? -10.615 -3.392 -3.348 1.00 92.75 129 LYS A C 1
ATOM 1018 O O . LYS A 1 129 ? -10.747 -4.587 -3.147 1.00 92.75 129 LYS A O 1
ATOM 1023 N N . ARG A 1 130 ? -9.908 -2.926 -4.382 1.00 92.25 130 ARG A N 1
ATOM 1024 C CA . ARG A 1 130 ? -9.218 -3.791 -5.356 1.00 92.25 130 ARG A CA 1
ATOM 1025 C C . ARG A 1 130 ? -8.069 -4.619 -4.765 1.00 92.25 130 ARG A C 1
ATOM 1027 O O . ARG A 1 130 ? -7.706 -5.627 -5.349 1.00 92.25 130 ARG A O 1
ATOM 1034 N N . LEU A 1 131 ? -7.470 -4.177 -3.655 1.00 92.38 131 LEU A N 1
ATOM 1035 C CA . LEU A 1 131 ? -6.370 -4.875 -2.981 1.00 92.38 131 LEU A CA 1
ATOM 1036 C C . LEU A 1 131 ? -6.859 -5.759 -1.825 1.00 92.38 131 LEU A C 1
ATOM 1038 O O . LEU A 1 131 ? -6.116 -6.635 -1.397 1.00 92.38 131 LEU A O 1
ATOM 1042 N N . GLU A 1 132 ? -8.095 -5.575 -1.344 1.00 94.12 132 GLU A N 1
ATOM 1043 C CA . GLU A 1 132 ? -8.707 -6.426 -0.310 1.00 94.12 132 GLU A CA 1
ATOM 1044 C C . GLU A 1 132 ? -8.641 -7.932 -0.633 1.00 94.12 132 GLU A C 1
ATOM 1046 O O . GLU A 1 132 ? -8.204 -8.678 0.243 1.00 94.12 132 GLU A O 1
ATOM 1051 N N . PRO A 1 133 ? -8.979 -8.414 -1.851 1.00 95.00 133 PRO A N 1
ATOM 1052 C CA . PRO A 1 133 ? -8.911 -9.846 -2.150 1.00 95.00 133 PRO A CA 1
ATOM 1053 C C . PRO A 1 133 ? -7.477 -10.378 -2.268 1.00 95.00 133 PRO A C 1
ATOM 1055 O O . PRO A 1 133 ? -7.261 -11.570 -2.100 1.00 95.00 133 PRO A O 1
ATOM 1058 N N . VAL A 1 134 ? -6.494 -9.514 -2.544 1.00 94.69 134 VAL A N 1
ATOM 1059 C CA . VAL A 1 134 ? -5.079 -9.913 -2.636 1.00 94.69 134 VAL A CA 1
ATOM 1060 C C . VAL A 1 134 ? -4.444 -9.994 -1.251 1.00 94.69 134 VAL A C 1
ATOM 1062 O O . VAL A 1 134 ? -3.634 -10.871 -0.982 1.00 94.69 134 VAL A O 1
ATOM 1065 N N . VAL A 1 135 ? -4.807 -9.070 -0.359 1.00 93.75 135 VAL A N 1
ATOM 1066 C CA . VAL A 1 135 ? -4.306 -9.056 1.022 1.00 93.75 135 VAL A CA 1
ATOM 1067 C C . VAL A 1 135 ? -5.071 -10.047 1.910 1.00 93.75 135 VAL A C 1
ATOM 1069 O O . VAL A 1 135 ? -4.537 -10.496 2.918 1.00 93.75 135 VAL A O 1
ATOM 1072 N N . GLY A 1 136 ? -6.322 -10.370 1.568 1.00 94.81 136 GLY A N 1
ATOM 1073 C CA . GLY A 1 136 ? -7.189 -11.244 2.366 1.00 94.81 136 GLY A CA 1
ATOM 1074 C C . GLY A 1 136 ? -7.721 -10.591 3.647 1.00 94.81 136 GLY A C 1
ATOM 1075 O O . GLY A 1 136 ? -8.276 -11.274 4.502 1.00 94.81 136 GLY A O 1
ATOM 1076 N N . GLN A 1 137 ? -7.563 -9.272 3.803 1.00 93.44 137 GLN A N 1
ATOM 1077 C CA . GLN A 1 137 ? -8.005 -8.522 4.982 1.00 93.44 137 GLN A CA 1
ATOM 1078 C C . GLN A 1 137 ? -8.865 -7.323 4.577 1.00 93.44 137 GLN A C 1
ATOM 1080 O O . GLN A 1 137 ? -8.561 -6.616 3.614 1.00 93.44 137 GLN A O 1
ATOM 1085 N N . LYS A 1 138 ? -9.928 -7.081 5.350 1.00 93.50 138 LYS A N 1
ATOM 1086 C CA . LYS A 1 138 ? -10.842 -5.941 5.192 1.00 93.50 138 LYS A CA 1
ATOM 1087 C C . LYS A 1 138 ? -10.507 -4.848 6.208 1.00 93.50 138 LYS A C 1
ATOM 1089 O O . LYS A 1 138 ? -9.912 -5.122 7.247 1.00 93.50 138 LYS A O 1
ATOM 1094 N N . ASP A 1 139 ? -10.857 -3.604 5.884 1.00 91.00 139 ASP A N 1
ATOM 1095 C CA . ASP A 1 139 ? -10.743 -2.433 6.771 1.00 91.00 139 ASP A CA 1
ATOM 1096 C C . ASP A 1 139 ? -9.337 -2.125 7.321 1.00 91.00 139 ASP A C 1
ATOM 1098 O O . ASP A 1 139 ? -9.172 -1.401 8.311 1.00 91.00 139 ASP A O 1
ATOM 1102 N N . ILE A 1 140 ? -8.286 -2.609 6.654 1.00 94.00 140 ILE A N 1
ATOM 1103 C CA . ILE A 1 140 ? -6.918 -2.267 7.038 1.00 94.00 140 ILE A CA 1
ATOM 1104 C C . ILE A 1 140 ? -6.566 -0.847 6.596 1.00 94.00 140 ILE A C 1
ATOM 1106 O O . ILE A 1 140 ? -6.966 -0.363 5.531 1.00 94.00 140 ILE A O 1
ATOM 1110 N N . ARG A 1 141 ? -5.772 -0.170 7.427 1.00 93.94 141 ARG A N 1
ATOM 1111 C CA . ARG A 1 141 ? -5.230 1.154 7.123 1.00 93.94 141 ARG A CA 1
ATOM 1112 C C . ARG A 1 141 ? -3.776 1.025 6.705 1.00 93.94 141 ARG A C 1
ATOM 1114 O O . ARG A 1 141 ? -2.976 0.403 7.401 1.00 93.94 141 ARG A O 1
ATOM 1121 N N . VAL A 1 142 ? -3.440 1.617 5.568 1.00 93.50 142 VAL A N 1
ATOM 1122 C CA . VAL A 1 142 ? -2.118 1.519 4.949 1.00 93.50 142 VAL A CA 1
ATOM 1123 C C . VAL A 1 142 ? -1.527 2.904 4.738 1.00 93.50 142 VAL A C 1
ATOM 1125 O O . VAL A 1 142 ? -2.241 3.850 4.402 1.00 93.50 142 VAL A O 1
ATOM 1128 N N . CYS A 1 143 ? -0.219 3.049 4.948 1.00 92.94 143 CYS A N 1
ATOM 1129 C CA . CYS A 1 143 ? 0.467 4.298 4.639 1.00 92.94 143 CYS A CA 1
ATOM 1130 C C . CYS A 1 143 ? 0.632 4.474 3.121 1.00 92.94 143 CYS A C 1
ATOM 1132 O O . CYS A 1 143 ? 0.575 3.514 2.345 1.00 92.94 143 CYS A O 1
ATOM 1134 N N . LEU A 1 144 ? 0.877 5.714 2.694 1.00 90.75 144 LEU A N 1
ATOM 1135 C CA . LEU A 1 144 ? 1.062 6.057 1.279 1.00 90.75 144 LEU A CA 1
ATOM 1136 C C . LEU A 1 144 ? 2.217 5.291 0.616 1.00 90.75 144 LEU A C 1
ATOM 1138 O O . LEU A 1 144 ? 2.109 4.906 -0.547 1.00 90.75 144 LEU A O 1
ATOM 1142 N N . THR A 1 145 ? 3.299 5.031 1.352 1.00 91.25 145 THR A N 1
ATOM 1143 C CA . THR A 1 145 ? 4.461 4.292 0.841 1.00 91.25 145 THR A CA 1
ATOM 1144 C C . THR A 1 145 ? 4.103 2.855 0.493 1.00 91.25 145 THR A C 1
ATOM 1146 O O . THR A 1 145 ? 4.448 2.388 -0.590 1.00 91.25 145 THR A O 1
ATOM 1149 N N . CYS A 1 146 ? 3.385 2.162 1.384 1.00 92.69 146 CYS A N 1
ATOM 1150 C CA . CYS A 1 146 ? 2.949 0.796 1.118 1.00 92.69 146 CYS A CA 1
ATOM 1151 C C . CYS A 1 146 ? 1.995 0.760 -0.065 1.00 92.69 146 CYS A C 1
ATOM 1153 O O . CYS A 1 146 ? 2.207 -0.039 -0.962 1.00 92.69 146 CYS A O 1
ATOM 1155 N N . LEU A 1 147 ? 1.030 1.682 -0.113 1.00 92.00 147 LEU A N 1
ATOM 1156 C CA . LEU A 1 147 ? 0.078 1.765 -1.216 1.00 92.00 147 LEU A CA 1
ATOM 1157 C C . LEU A 1 147 ? 0.766 1.956 -2.579 1.00 92.00 147 LEU A C 1
ATOM 1159 O O . LEU A 1 147 ? 0.378 1.335 -3.562 1.00 92.00 147 LEU A O 1
ATOM 1163 N N . LYS A 1 148 ? 1.809 2.792 -2.641 1.00 91.19 148 LYS A N 1
ATOM 1164 C CA . LYS A 1 148 ? 2.581 2.999 -3.873 1.00 91.19 148 LYS A CA 1
ATOM 1165 C C . LYS A 1 148 ? 3.397 1.758 -4.251 1.00 91.19 148 LYS A C 1
ATOM 1167 O O . LYS A 1 148 ? 3.446 1.405 -5.423 1.00 91.19 148 LYS A O 1
ATOM 1172 N N . ARG A 1 149 ? 4.032 1.094 -3.277 1.00 91.81 149 ARG A N 1
ATOM 1173 C CA . ARG A 1 149 ? 4.865 -0.094 -3.534 1.00 91.81 149 ARG A CA 1
ATOM 1174 C C . ARG A 1 149 ? 4.050 -1.341 -3.863 1.00 91.81 149 ARG A C 1
ATOM 1176 O O . ARG A 1 149 ? 4.497 -2.114 -4.698 1.00 91.81 149 ARG A O 1
ATOM 1183 N N . THR A 1 150 ? 2.856 -1.519 -3.294 1.00 92.25 150 THR A N 1
ATOM 1184 C CA . THR A 1 150 ? 1.979 -2.653 -3.639 1.00 92.25 150 THR A CA 1
ATOM 1185 C C . THR A 1 150 ? 1.616 -2.689 -5.115 1.00 92.25 150 THR A C 1
ATOM 1187 O O . THR A 1 150 ? 1.461 -3.764 -5.674 1.00 92.25 150 THR A O 1
ATOM 1190 N N . ASP A 1 151 ? 1.502 -1.525 -5.760 1.00 89.06 151 ASP A N 1
ATOM 1191 C CA . ASP A 1 151 ? 1.202 -1.451 -7.193 1.00 89.06 151 ASP A CA 1
ATOM 1192 C C . ASP A 1 151 ? 2.402 -1.775 -8.093 1.00 89.06 151 ASP A C 1
ATOM 1194 O O . ASP A 1 151 ? 2.231 -1.936 -9.298 1.00 89.06 151 ASP A O 1
ATOM 1198 N N . MET A 1 152 ? 3.600 -1.884 -7.517 1.00 90.56 152 MET A N 1
ATOM 1199 C CA . MET A 1 152 ? 4.839 -2.226 -8.220 1.00 90.56 152 MET A CA 1
ATOM 1200 C C . MET A 1 152 ? 5.400 -3.594 -7.811 1.00 90.56 152 MET A C 1
ATOM 1202 O O . MET A 1 152 ? 6.310 -4.095 -8.461 1.00 90.56 152 MET A O 1
ATOM 1206 N N . ASP A 1 153 ? 4.907 -4.189 -6.724 1.00 93.12 153 ASP A N 1
ATOM 1207 C CA . ASP A 1 153 ? 5.444 -5.437 -6.187 1.00 93.12 153 ASP A CA 1
ATOM 1208 C C . ASP A 1 153 ? 4.988 -6.637 -7.049 1.00 93.12 153 ASP A C 1
ATOM 1210 O O . ASP A 1 153 ? 3.777 -6.843 -7.223 1.00 93.12 153 ASP A O 1
ATOM 1214 N N . PRO A 1 154 ? 5.924 -7.453 -7.577 1.00 93.81 154 PRO A N 1
ATOM 1215 C CA . PRO A 1 154 ? 5.607 -8.621 -8.398 1.00 93.81 154 PRO A CA 1
ATOM 1216 C C . PRO A 1 154 ? 4.700 -9.619 -7.676 1.00 93.81 154 PRO A C 1
ATOM 1218 O O . PRO A 1 154 ? 3.827 -10.213 -8.301 1.00 93.81 154 PRO A O 1
ATOM 1221 N N . ALA A 1 155 ? 4.823 -9.765 -6.356 1.00 92.38 155 ALA A N 1
ATOM 1222 C CA . ALA A 1 155 ? 3.989 -10.690 -5.591 1.00 92.38 155 ALA A CA 1
ATOM 1223 C C . ALA A 1 155 ? 2.510 -10.270 -5.561 1.00 92.38 155 ALA A C 1
ATOM 1225 O O . ALA A 1 155 ? 1.629 -11.117 -5.486 1.00 92.38 155 ALA A O 1
ATOM 1226 N N . TYR A 1 156 ? 2.232 -8.962 -5.607 1.00 92.44 156 TYR A N 1
ATOM 1227 C CA . TYR A 1 156 ? 0.861 -8.458 -5.691 1.00 92.44 156 TYR A CA 1
ATOM 1228 C C . TYR A 1 156 ? 0.368 -8.470 -7.132 1.00 92.44 156 TYR A C 1
ATOM 1230 O O . TYR A 1 156 ? -0.757 -8.879 -7.386 1.00 92.44 156 TYR A O 1
ATOM 1238 N N . THR A 1 157 ? 1.205 -8.049 -8.078 1.00 94.25 157 THR A N 1
ATOM 1239 C CA . THR A 1 157 ? 0.814 -7.919 -9.489 1.00 94.25 157 THR A CA 1
ATOM 1240 C C . THR A 1 157 ? 0.649 -9.257 -10.214 1.00 94.25 157 THR A C 1
ATOM 1242 O O . THR A 1 157 ? -0.119 -9.313 -11.170 1.00 94.25 157 THR A O 1
ATOM 1245 N N . SER A 1 158 ? 1.310 -10.325 -9.753 1.00 96.31 158 SER A N 1
ATOM 1246 C CA . SER A 1 158 ? 1.131 -11.699 -10.256 1.00 96.31 158 SER A CA 1
ATOM 1247 C C . SER A 1 158 ? -0.081 -12.425 -9.662 1.00 96.31 158 SER A C 1
ATOM 1249 O O . SER A 1 158 ? -0.468 -13.479 -10.164 1.00 96.31 158 SER A O 1
ATOM 1251 N N . HIS A 1 159 ? -0.702 -11.885 -8.609 1.00 96.62 159 HIS A N 1
ATOM 1252 C CA . HIS A 1 159 ? -1.821 -12.540 -7.941 1.00 96.62 159 HIS A CA 1
ATOM 1253 C C . HIS A 1 159 ? -3.082 -12.532 -8.830 1.00 96.62 159 HIS A C 1
ATOM 1255 O O . HIS A 1 159 ? -3.437 -11.475 -9.358 1.00 96.62 159 HIS A O 1
ATOM 1261 N N . PRO A 1 160 ? -3.829 -13.649 -8.951 1.00 96.62 160 PRO A N 1
ATOM 1262 C CA . PRO A 1 160 ? -4.953 -13.765 -9.891 1.00 96.62 160 PRO A CA 1
ATOM 1263 C C . PRO A 1 160 ? -6.088 -12.769 -9.617 1.00 96.62 160 PRO A C 1
ATOM 1265 O O . PRO A 1 160 ? -6.784 -12.338 -10.531 1.00 96.62 160 PRO A O 1
ATOM 1268 N N . PHE A 1 161 ? -6.260 -12.364 -8.358 1.00 96.00 161 PHE A N 1
ATOM 1269 C CA . PHE A 1 161 ? -7.282 -11.393 -7.953 1.00 96.00 161 PHE A CA 1
ATOM 1270 C C . PHE A 1 161 ? -6.818 -9.928 -8.007 1.00 96.00 161 PHE A C 1
ATOM 1272 O O . PHE A 1 161 ? -7.562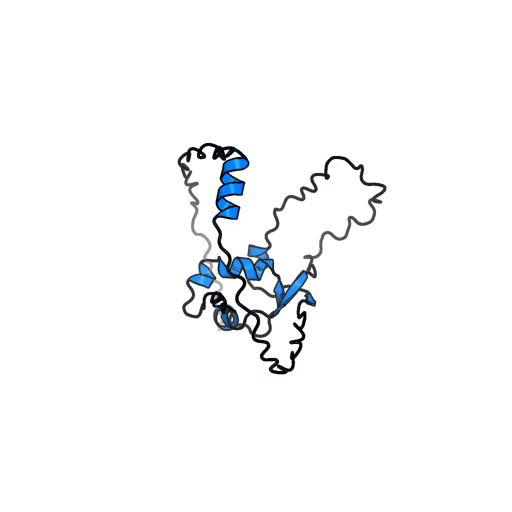 -9.033 -7.600 1.00 96.00 161 PHE A O 1
ATOM 1279 N N . TYR A 1 162 ? -5.592 -9.652 -8.457 1.00 95.12 162 TYR A N 1
ATOM 1280 C CA . TYR A 1 162 ? -5.087 -8.287 -8.524 1.00 95.12 162 TYR A CA 1
ATOM 1281 C C . TYR A 1 162 ? -5.689 -7.524 -9.705 1.00 95.12 162 TYR A C 1
ATOM 1283 O O . TYR A 1 162 ? -5.543 -7.897 -10.867 1.00 95.12 162 TYR A O 1
ATOM 1291 N N . VAL A 1 163 ? -6.320 -6.388 -9.403 1.00 94.12 163 VAL A N 1
ATOM 1292 C CA . VAL A 1 163 ? -6.857 -5.474 -10.416 1.00 94.12 163 VAL A CA 1
ATOM 1293 C C . VAL A 1 163 ? -5.994 -4.214 -10.470 1.00 94.12 163 VAL A C 1
ATOM 1295 O O . VAL A 1 163 ? -5.865 -3.478 -9.480 1.00 94.12 163 VAL A O 1
ATOM 1298 N N . LYS A 1 164 ? -5.408 -3.944 -11.645 1.00 90.81 164 LYS A N 1
ATOM 1299 C CA . LYS A 1 164 ? -4.596 -2.742 -11.894 1.00 90.81 164 LYS A CA 1
ATOM 1300 C C . LYS A 1 164 ? -5.423 -1.464 -11.688 1.00 90.81 164 LYS A C 1
ATOM 1302 O O . LYS A 1 164 ? -6.619 -1.454 -11.997 1.00 90.81 164 LYS A O 1
ATOM 1307 N N . PRO A 1 165 ? -4.812 -0.366 -11.201 1.00 89.31 165 PRO A N 1
ATOM 1308 C CA . PRO A 1 165 ? -5.471 0.933 -11.179 1.00 89.31 165 PRO A CA 1
ATOM 1309 C C . PRO A 1 165 ? -5.931 1.298 -12.594 1.00 89.31 165 PRO A C 1
ATOM 1311 O O . PRO A 1 165 ? -5.112 1.460 -13.496 1.00 89.31 165 PRO A O 1
ATOM 1314 N N . GLN A 1 166 ? -7.241 1.427 -12.801 1.00 88.19 166 GLN A N 1
ATOM 1315 C CA . GLN A 1 166 ? -7.748 1.955 -14.060 1.00 88.19 166 GLN A CA 1
ATOM 1316 C C . GLN A 1 166 ? -7.460 3.453 -14.083 1.00 88.19 166 GLN A C 1
ATOM 1318 O O . GLN A 1 166 ? -7.936 4.190 -13.214 1.00 88.19 166 GLN A O 1
ATOM 1323 N N . ALA A 1 167 ? -6.671 3.904 -15.061 1.00 86.38 167 ALA A N 1
ATOM 1324 C CA . ALA A 1 167 ? -6.526 5.325 -15.327 1.00 86.38 167 ALA A CA 1
ATOM 1325 C C . ALA A 1 167 ? -7.936 5.890 -15.505 1.00 86.38 167 ALA A C 1
ATOM 1327 O O . ALA A 1 167 ? -8.696 5.421 -16.357 1.00 86.38 167 ALA A O 1
ATOM 1328 N N . ALA A 1 168 ? -8.321 6.837 -14.648 1.00 81.62 168 ALA A N 1
ATOM 1329 C CA . ALA A 1 168 ? -9.611 7.485 -14.779 1.00 81.62 168 ALA A CA 1
ATOM 1330 C C . ALA A 1 168 ? -9.643 8.097 -16.179 1.00 81.62 168 ALA A C 1
ATOM 1332 O O . ALA A 1 168 ? -8.887 9.033 -16.443 1.00 81.62 168 ALA A O 1
ATOM 1333 N N . LYS A 1 169 ? -10.454 7.525 -17.085 1.00 80.81 169 LYS A N 1
ATOM 1334 C CA . LYS A 1 169 ? -10.622 8.050 -18.441 1.00 80.81 169 LYS A CA 1
ATOM 1335 C C . LYS A 1 169 ? -10.923 9.529 -18.278 1.00 80.81 169 LYS A C 1
ATOM 1337 O O . LYS A 1 169 ? -11.955 9.880 -17.699 1.00 80.81 169 LYS A O 1
ATOM 1342 N N . GLN A 1 170 ? -9.985 10.375 -18.699 1.00 77.38 170 GLN A N 1
ATOM 1343 C CA . GLN A 1 170 ? -10.172 11.811 -18.660 1.00 77.38 170 GLN A CA 1
ATOM 1344 C C . GLN A 1 170 ? -11.395 12.077 -19.526 1.00 77.38 170 GLN A C 1
ATOM 1346 O O . GLN A 1 170 ? -11.342 11.953 -20.748 1.00 77.38 170 GLN A O 1
ATOM 1351 N N . ARG A 1 171 ? -12.541 12.343 -18.891 1.00 73.44 171 ARG A N 1
ATOM 1352 C CA . ARG A 1 171 ? -13.697 12.853 -19.617 1.00 73.44 171 ARG A CA 1
ATOM 1353 C C . ARG A 1 171 ? -13.253 14.216 -20.118 1.00 73.44 171 ARG A C 1
ATOM 1355 O O . ARG A 1 171 ? -13.217 15.157 -19.325 1.00 73.44 171 ARG A O 1
ATOM 1362 N N . ARG A 1 172 ? -12.851 14.269 -21.392 1.00 68.94 172 ARG A N 1
ATOM 1363 C CA . ARG A 1 172 ? -12.696 15.513 -22.142 1.00 68.94 172 ARG A CA 1
ATOM 1364 C C . ARG A 1 172 ? -13.984 16.302 -21.906 1.00 68.94 172 ARG A C 1
ATOM 1366 O O . ARG A 1 172 ? -15.075 15.764 -22.111 1.00 68.94 172 ARG A O 1
ATOM 1373 N N . ARG A 1 173 ? -13.829 17.459 -21.271 1.00 64.50 173 ARG A N 1
ATOM 1374 C CA . ARG A 1 173 ? -14.912 18.405 -21.029 1.00 64.50 173 ARG A CA 1
ATOM 1375 C C . ARG A 1 173 ? -15.070 19.279 -22.249 1.00 64.50 173 ARG A C 1
ATOM 1377 O O . ARG A 1 173 ? -14.017 19.578 -22.848 1.00 64.50 173 ARG A O 1
#

Organism: NCBI:txid679940

Sequence (173 aa):
MAFTEQEAEANNSGFLNATFDIPEVDFMSPHVIPMLDNEEFLSFLSSLDIQPMSEKMVTTKKMKKKRTFSSRASLGICKHPKHTVYRQLPTKQLSTPRRGRPPKGTKAAELHLSKTPLTLEMTVRPLPKRLEPVVGQKDIRVCLTCLKRTDMDPAYTSHPFYVKPQAAKQRRR

Radius of gyration: 28.45 Å; Cα contacts (8 Å, |Δi|>4): 94; chains: 1; bounding box: 57×79×62 Å

Secondary structure (DSSP, 8-state):
-------------------------------------HHHHHHHHHH--------------------------EEE----TTHHHHH---S-------TT-------GGG----SS-----EEEEEPPTTTHHHHT-SS-EEEHHHHHHHTT-HHHHTSTT--PPPP------

Mean predicted aligned error: 18.86 Å